Protein AF-A0A973UZY8-F1 (afdb_monomer_lite)

pLDDT: mean 70.04, std 23.65, range [30.59, 95.56]

Sequence (144 aa):
MPRMMAGDASGDVRRWKLVALTSTFVAVAAVAGLTGWVARGPGDATPTAVATFTGGGWVGACSGRDNPGLALGTAVKILSADGAELASGKIVGGLVWMNGGCRQEFIVDGIPGGRGVYLAEVERWRHTVSEAALRGNTAEILRM

Structure (mmCIF, N/CA/C/O backbone):
data_AF-A0A973UZY8-F1
#
_entry.id   AF-A0A973UZY8-F1
#
loop_
_atom_site.group_PDB
_atom_site.id
_atom_site.type_symbol
_atom_site.label_atom_id
_atom_site.label_alt_id
_atom_site.label_comp_id
_atom_site.label_asym_id
_atom_site.label_entity_id
_atom_site.label_seq_id
_atom_site.pdbx_PDB_ins_code
_atom_site.Cartn_x
_atom_site.Cartn_y
_atom_site.Cartn_z
_atom_site.occupancy
_atom_site.B_iso_or_equiv
_atom_site.auth_seq_id
_atom_site.auth_comp_id
_atom_site.auth_asym_id
_atom_site.auth_atom_id
_atom_site.pdbx_PDB_model_num
ATOM 1 N N . MET A 1 1 ? -11.492 -63.249 5.332 1.00 37.19 1 MET A N 1
ATOM 2 C CA . MET A 1 1 ? -10.230 -62.533 5.041 1.00 37.19 1 MET A CA 1
ATOM 3 C C . MET A 1 1 ? -10.503 -61.551 3.907 1.00 37.19 1 MET A C 1
ATOM 5 O O . MET A 1 1 ? -10.823 -62.029 2.825 1.00 37.19 1 MET A O 1
ATOM 9 N N . PRO A 1 2 ? -10.482 -60.223 4.113 1.00 33.84 2 PRO A N 1
ATOM 10 C CA . PRO A 1 2 ? -10.625 -59.278 3.012 1.00 33.84 2 PRO A CA 1
ATOM 11 C C . PRO A 1 2 ? -9.282 -59.104 2.296 1.00 33.84 2 PRO A C 1
ATOM 13 O O . PRO A 1 2 ? -8.244 -58.897 2.921 1.00 33.84 2 PRO A O 1
ATOM 16 N N . ARG A 1 3 ? -9.331 -59.236 0.972 1.00 38.88 3 ARG A N 1
ATOM 17 C CA . ARG A 1 3 ? -8.225 -59.132 0.019 1.00 38.88 3 ARG A CA 1
ATOM 18 C C . ARG A 1 3 ? -8.005 -57.657 -0.334 1.00 38.88 3 ARG A C 1
ATOM 20 O O . ARG A 1 3 ? -8.952 -56.987 -0.732 1.00 38.88 3 ARG A O 1
ATOM 27 N N . MET A 1 4 ? -6.768 -57.174 -0.206 1.00 30.59 4 MET A N 1
ATOM 28 C CA . MET A 1 4 ? -6.318 -55.918 -0.819 1.00 30.59 4 MET A CA 1
ATOM 29 C C . MET A 1 4 ? -6.523 -55.980 -2.339 1.00 30.59 4 MET A C 1
ATOM 31 O O . MET A 1 4 ? -6.083 -56.936 -2.979 1.00 30.59 4 MET A O 1
ATOM 35 N N . MET A 1 5 ? -7.136 -54.943 -2.911 1.00 37.62 5 MET A N 1
ATOM 36 C CA . MET A 1 5 ? -6.956 -54.574 -4.315 1.00 37.62 5 MET A CA 1
ATOM 37 C C . MET A 1 5 ? -6.008 -53.377 -4.353 1.00 37.62 5 MET A C 1
ATOM 39 O O . MET A 1 5 ? -6.207 -52.393 -3.641 1.00 37.62 5 MET A O 1
ATOM 43 N N . ALA A 1 6 ? -4.946 -53.537 -5.137 1.00 41.94 6 ALA A N 1
ATOM 44 C CA . ALA A 1 6 ? -3.929 -52.542 -5.421 1.00 41.94 6 ALA A CA 1
ATOM 45 C C . ALA A 1 6 ? -4.508 -51.374 -6.234 1.00 41.94 6 ALA A C 1
ATOM 47 O O . ALA A 1 6 ? -5.458 -51.555 -6.995 1.00 41.94 6 ALA A O 1
ATOM 48 N N . GLY A 1 7 ? -3.917 -50.193 -6.046 1.00 42.75 7 GLY A N 1
ATOM 49 C CA . GLY A 1 7 ? -4.325 -48.952 -6.691 1.00 42.75 7 GLY A CA 1
ATOM 50 C C . GLY A 1 7 ? -4.076 -48.924 -8.196 1.00 42.75 7 GLY A C 1
ATOM 51 O O . GLY A 1 7 ? -3.103 -49.482 -8.704 1.00 42.75 7 GLY A O 1
ATOM 52 N N . ASP A 1 8 ? -4.955 -48.212 -8.888 1.00 42.19 8 ASP A N 1
ATOM 53 C CA . ASP A 1 8 ? -4.810 -47.780 -10.264 1.00 42.19 8 ASP A CA 1
ATOM 54 C C . ASP A 1 8 ? -4.185 -46.376 -10.319 1.00 42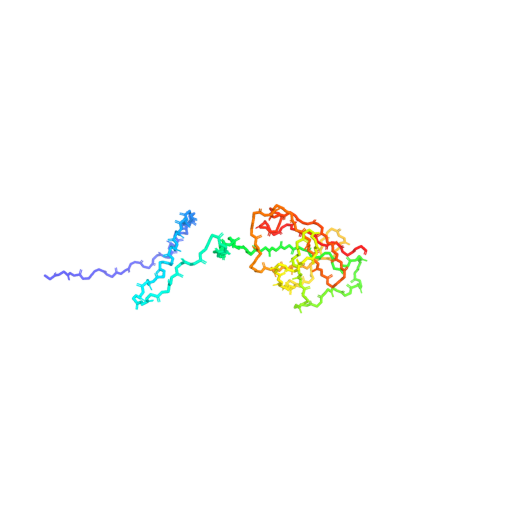.19 8 ASP A C 1
ATOM 56 O O . ASP A 1 8 ? -4.741 -45.355 -9.922 1.00 42.19 8 ASP A O 1
ATOM 60 N N . ALA A 1 9 ? -2.955 -46.350 -10.825 1.00 48.16 9 ALA A N 1
ATOM 61 C CA . ALA A 1 9 ? -2.164 -45.165 -11.105 1.00 48.16 9 ALA A CA 1
ATOM 62 C C . ALA A 1 9 ? -2.617 -44.501 -12.416 1.00 48.16 9 ALA A C 1
ATOM 64 O O . ALA A 1 9 ? -1.954 -44.605 -13.446 1.00 48.16 9 ALA A O 1
ATOM 65 N N . SER A 1 10 ? -3.742 -43.793 -12.373 1.00 43.12 10 SER A N 1
ATOM 66 C CA . SER A 1 10 ? -4.159 -42.870 -13.430 1.00 43.12 10 SER A CA 1
ATOM 67 C C . SER A 1 10 ? -4.230 -41.471 -12.828 1.00 43.12 10 SER A C 1
ATOM 69 O O . SER A 1 10 ? -5.126 -41.167 -12.044 1.00 43.12 10 SER A O 1
ATOM 71 N N . GLY A 1 11 ? -3.214 -40.654 -13.117 1.00 44.94 11 GLY A N 1
ATOM 72 C CA . GLY A 1 11 ? -2.983 -39.321 -12.554 1.00 44.94 11 GLY A CA 1
ATOM 73 C C . GLY A 1 11 ? -3.992 -38.261 -12.991 1.00 44.94 11 GLY A C 1
ATOM 74 O O . GLY A 1 11 ? -3.604 -37.226 -13.525 1.00 44.94 11 GLY A O 1
ATOM 75 N N . ASP A 1 12 ? -5.274 -38.494 -12.736 1.00 40.84 12 ASP A N 1
ATOM 76 C CA . ASP A 1 12 ? -6.350 -37.548 -12.994 1.00 40.84 12 ASP A CA 1
ATOM 77 C C . ASP A 1 12 ? -6.655 -36.770 -11.706 1.00 40.84 12 ASP A C 1
ATOM 79 O O . ASP A 1 12 ? -7.601 -37.040 -10.960 1.00 40.84 12 ASP A O 1
ATOM 83 N N . VAL A 1 13 ? -5.786 -35.807 -11.383 1.00 38.31 13 VAL A N 1
ATOM 84 C CA . VAL A 1 13 ? -6.044 -34.880 -10.277 1.00 38.31 13 VAL A CA 1
ATOM 85 C C . VAL A 1 13 ? -7.122 -33.911 -10.741 1.00 38.31 13 VAL A C 1
ATOM 87 O O . VAL A 1 13 ? -6.837 -32.839 -11.279 1.00 38.31 13 VAL A O 1
ATOM 90 N N . ARG A 1 14 ? -8.386 -34.269 -10.505 1.00 35.75 14 ARG A N 1
ATOM 91 C CA . ARG A 1 14 ? -9.489 -33.307 -10.531 1.00 35.75 14 ARG A CA 1
ATOM 92 C C . ARG A 1 14 ? -9.159 -32.203 -9.527 1.00 35.75 14 ARG A C 1
ATOM 94 O O . ARG A 1 14 ? -9.299 -32.382 -8.318 1.00 35.75 14 ARG A O 1
ATOM 101 N N . ARG A 1 15 ? -8.677 -31.059 -10.021 1.00 39.78 15 ARG A N 1
ATOM 102 C CA . ARG A 1 15 ? -8.521 -29.842 -9.220 1.00 39.78 15 ARG A CA 1
ATOM 103 C C . ARG A 1 15 ? -9.915 -29.324 -8.896 1.00 39.78 15 ARG A C 1
ATOM 105 O O . ARG A 1 15 ? -10.516 -28.588 -9.673 1.00 39.78 15 ARG A O 1
ATOM 112 N N . TRP A 1 16 ? -10.432 -29.721 -7.744 1.00 33.19 16 TRP A N 1
ATOM 113 C CA . TRP A 1 16 ? -11.600 -29.084 -7.159 1.00 33.19 16 TRP A CA 1
ATOM 114 C C . TRP A 1 16 ? -11.187 -27.687 -6.696 1.00 33.19 16 TRP A C 1
ATOM 116 O O . TRP A 1 16 ? -10.304 -27.528 -5.853 1.00 33.19 16 TRP A O 1
ATOM 126 N N . LYS A 1 17 ? -11.799 -26.659 -7.286 1.00 31.53 17 LYS A N 1
ATOM 127 C CA . LYS A 1 17 ? -11.680 -25.278 -6.821 1.00 31.53 17 LYS A CA 1
ATOM 128 C C . LYS A 1 17 ? -12.397 -25.208 -5.472 1.00 31.53 17 LYS A C 1
ATOM 130 O O . LYS A 1 17 ? -13.622 -25.153 -5.430 1.00 31.53 17 LYS A O 1
ATOM 135 N N . LEU A 1 18 ? -11.644 -25.273 -4.375 1.00 31.62 18 LEU A N 1
ATOM 136 C CA . LEU A 1 18 ? -12.190 -25.048 -3.042 1.00 31.62 18 LEU A CA 1
ATOM 137 C C . LEU A 1 18 ? -12.567 -23.565 -2.944 1.00 31.62 18 LEU A C 1
ATOM 139 O O . LEU A 1 18 ? -11.720 -22.706 -2.714 1.00 31.62 18 LEU A O 1
ATOM 143 N N . VAL A 1 19 ? -13.843 -23.253 -3.162 1.00 41.06 19 VAL A N 1
ATOM 144 C CA . VAL A 1 19 ? -14.415 -21.977 -2.729 1.00 41.06 19 VAL A CA 1
ATOM 145 C C . VAL A 1 19 ? -14.634 -22.115 -1.227 1.00 41.06 19 VAL A C 1
ATOM 147 O O . VAL A 1 19 ? -15.695 -22.531 -0.772 1.00 41.06 19 VAL A O 1
ATOM 150 N N . ALA A 1 20 ? -13.587 -21.849 -0.449 1.00 34.62 20 ALA A N 1
ATOM 151 C CA . ALA A 1 20 ? -13.703 -21.758 0.996 1.00 34.62 20 ALA A CA 1
ATOM 152 C C . ALA A 1 20 ? -14.439 -20.457 1.353 1.00 34.62 20 ALA A C 1
ATOM 154 O O . ALA A 1 20 ? -13.828 -19.415 1.568 1.00 34.62 20 ALA A O 1
ATOM 155 N N . LEU A 1 21 ? -15.770 -20.526 1.437 1.00 42.62 21 LEU A N 1
ATOM 156 C CA . LEU A 1 21 ? -16.485 -19.773 2.464 1.00 42.62 21 LEU A CA 1
ATOM 157 C C . LEU A 1 21 ? -16.207 -20.486 3.792 1.00 42.62 21 LEU A C 1
ATOM 159 O O . LEU A 1 21 ? -16.933 -21.393 4.187 1.00 42.62 21 LEU A O 1
ATOM 163 N N . THR A 1 22 ? -15.125 -20.114 4.468 1.00 38.72 22 THR A N 1
ATOM 164 C CA . THR A 1 22 ? -14.883 -20.530 5.853 1.00 38.72 22 THR A CA 1
ATOM 165 C C . THR A 1 22 ? -14.931 -19.298 6.735 1.00 38.72 22 THR A C 1
ATOM 167 O O . THR A 1 22 ? -13.920 -18.656 7.005 1.00 38.72 22 THR A O 1
ATOM 170 N N . SER A 1 23 ? -16.137 -18.956 7.180 1.00 44.22 23 SER A N 1
ATOM 171 C CA . SER A 1 23 ? -16.334 -18.171 8.394 1.00 44.22 23 SER A CA 1
ATOM 172 C C . SER A 1 23 ? -16.003 -19.066 9.587 1.00 44.22 23 SER A C 1
ATOM 174 O O . SER A 1 23 ? -16.887 -19.675 10.190 1.00 44.22 23 SER A O 1
ATOM 176 N N . THR A 1 24 ? -14.715 -19.199 9.893 1.00 33.62 24 THR A N 1
ATOM 177 C CA . THR A 1 24 ? -14.256 -19.887 11.100 1.00 33.62 24 THR A CA 1
ATOM 178 C C . THR A 1 24 ? -14.150 -18.852 12.211 1.00 33.62 24 THR A C 1
ATOM 180 O O . THR A 1 24 ? -13.190 -18.089 12.288 1.00 33.62 24 THR A O 1
ATOM 183 N N . PHE A 1 25 ? -15.169 -18.806 13.067 1.00 34.00 25 PHE A N 1
ATOM 184 C CA . PHE A 1 25 ? -15.080 -18.130 14.353 1.00 34.00 25 PHE A CA 1
ATOM 185 C C . PHE A 1 25 ? -14.101 -18.912 15.230 1.00 34.00 25 PHE A C 1
ATOM 187 O O . PHE A 1 25 ? -14.425 -19.997 15.706 1.00 34.00 25 PHE A O 1
ATOM 194 N N . VAL A 1 26 ? -12.909 -18.366 15.464 1.00 34.81 26 VAL A N 1
ATOM 195 C CA . VAL A 1 26 ? -12.091 -18.772 16.609 1.00 34.81 26 VAL A CA 1
ATOM 196 C C . VAL A 1 26 ? -12.427 -17.810 17.738 1.00 34.81 26 VAL A C 1
ATOM 198 O O . VAL A 1 26 ? -11.811 -16.759 17.895 1.00 34.81 26 VAL A O 1
ATOM 201 N N . ALA A 1 27 ? -13.450 -18.158 18.515 1.00 34.19 27 ALA A N 1
ATOM 202 C CA . ALA A 1 27 ? -13.583 -17.613 19.853 1.00 34.19 27 ALA A CA 1
ATOM 203 C C . ALA A 1 27 ? -12.466 -18.240 20.694 1.00 34.19 27 ALA A C 1
ATOM 205 O O . ALA A 1 27 ? -12.580 -19.380 21.142 1.00 34.19 27 ALA A O 1
ATOM 206 N N . VAL A 1 28 ? -11.364 -17.513 20.891 1.00 34.44 28 VAL A N 1
ATOM 207 C CA . VAL A 1 28 ? -10.450 -17.825 21.991 1.00 34.44 28 VAL A CA 1
ATOM 208 C C . VAL A 1 28 ? -11.188 -17.430 23.266 1.00 34.44 28 VAL A C 1
ATOM 210 O O . VAL A 1 28 ? -11.102 -16.298 23.733 1.00 34.44 28 VAL A O 1
ATOM 213 N N . ALA A 1 29 ? -11.985 -18.355 23.798 1.00 37.53 29 ALA A N 1
ATOM 214 C CA . ALA A 1 29 ? -12.432 -18.277 25.174 1.00 37.53 29 ALA A CA 1
ATOM 215 C C . ALA A 1 29 ? -11.174 -18.390 26.039 1.00 37.53 29 ALA A C 1
ATOM 217 O O . ALA A 1 29 ? -10.603 -19.472 26.188 1.00 37.53 29 ALA A O 1
ATOM 218 N N . ALA A 1 30 ? -10.702 -17.258 26.561 1.00 35.38 30 ALA A N 1
ATOM 219 C CA . ALA A 1 30 ? -9.742 -17.273 27.646 1.00 35.38 30 ALA A CA 1
ATOM 220 C C . ALA A 1 30 ? -10.372 -18.088 28.779 1.00 35.38 30 ALA A C 1
ATOM 222 O O . ALA A 1 30 ? -11.447 -17.751 29.280 1.00 35.38 30 ALA A O 1
ATOM 223 N N . VAL A 1 31 ? -9.728 -19.198 29.133 1.00 36.59 31 VAL A N 1
ATOM 224 C CA . VAL A 1 31 ? -10.068 -19.976 30.318 1.00 36.59 31 VAL A CA 1
ATOM 225 C C . VAL A 1 31 ? -9.951 -19.019 31.499 1.00 36.59 31 VAL A C 1
ATOM 227 O O . VAL A 1 31 ? -8.849 -18.657 31.905 1.00 36.59 31 VAL A O 1
ATOM 230 N N . ALA A 1 32 ? -11.095 -18.57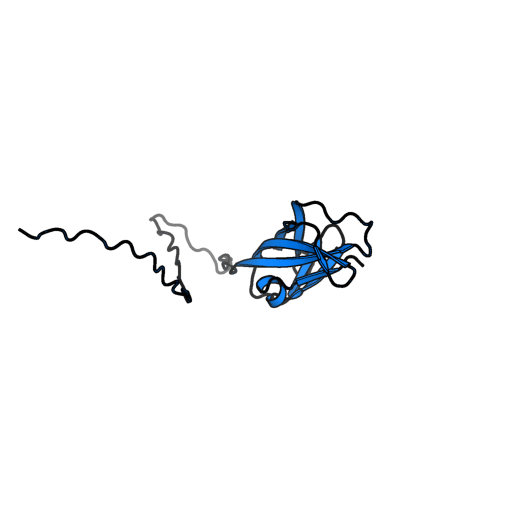6 32.018 1.00 37.22 32 ALA A N 1
ATOM 231 C CA . ALA A 1 32 ? -11.200 -17.874 33.285 1.00 37.22 32 ALA A CA 1
ATOM 232 C C . ALA A 1 32 ? -10.846 -18.864 34.405 1.00 37.22 32 ALA A C 1
ATOM 234 O O . ALA A 1 32 ? -11.706 -19.428 35.080 1.00 37.22 32 ALA A O 1
ATOM 235 N N . GLY A 1 33 ? -9.550 -19.128 34.555 1.00 33.34 33 GLY A N 1
ATOM 236 C CA . GLY A 1 33 ? -8.986 -19.785 35.717 1.00 33.34 33 GLY A CA 1
ATOM 237 C C . GLY A 1 33 ? -9.087 -18.841 36.906 1.00 33.34 33 GLY A C 1
ATOM 238 O O . GLY A 1 33 ? -8.294 -17.917 37.031 1.00 33.34 33 GLY A O 1
ATOM 239 N N . LEU A 1 34 ? -10.111 -19.065 37.732 1.00 44.69 34 LEU A N 1
ATOM 240 C CA . LEU A 1 34 ? -10.087 -18.962 39.195 1.00 44.69 34 LEU A CA 1
ATOM 241 C C . LEU A 1 34 ? -8.930 -18.131 39.780 1.00 44.69 34 LEU A C 1
ATOM 243 O O . LEU A 1 34 ? -7.871 -18.665 40.085 1.00 44.69 34 LEU A O 1
ATOM 247 N N . THR A 1 35 ? -9.150 -16.837 39.994 1.00 39.28 35 THR A N 1
ATOM 248 C CA . THR A 1 35 ? -8.925 -16.132 41.273 1.00 39.28 35 THR A CA 1
ATOM 249 C C . THR A 1 35 ? -9.216 -14.648 41.069 1.00 39.28 35 THR A C 1
ATOM 251 O O . THR A 1 35 ? -8.804 -14.038 40.086 1.00 39.28 35 THR A O 1
ATOM 254 N N . GLY A 1 36 ? -10.042 -14.102 41.960 1.00 46.34 36 GLY A N 1
ATOM 255 C CA . GLY A 1 36 ? -10.717 -12.825 41.782 1.00 46.34 36 GLY A CA 1
ATOM 256 C C . GLY A 1 36 ? -9.803 -11.650 41.456 1.00 46.34 36 GLY A C 1
ATOM 257 O O . GLY A 1 36 ? -8.879 -11.344 42.200 1.00 46.34 36 GLY A O 1
ATOM 258 N N . TRP A 1 37 ? -10.182 -10.923 40.409 1.00 34.22 37 TRP A N 1
ATOM 259 C CA . TRP A 1 37 ? -9.940 -9.494 40.301 1.00 34.22 37 TRP A CA 1
ATOM 260 C C . TRP A 1 37 ? -11.264 -8.821 39.951 1.00 34.22 37 TRP A C 1
ATOM 262 O O . TRP A 1 37 ? -11.974 -9.204 39.026 1.00 34.22 37 TRP A O 1
ATOM 272 N N . VAL A 1 38 ? -11.630 -7.879 40.809 1.00 39.78 38 VAL A N 1
ATOM 273 C CA . VAL A 1 38 ? -12.855 -7.087 40.784 1.00 39.78 38 VAL A CA 1
ATOM 274 C C . VAL A 1 38 ? -12.923 -6.303 39.472 1.00 39.78 38 VAL A C 1
ATOM 276 O O . VAL A 1 38 ? -12.034 -5.498 39.211 1.00 39.78 38 VAL A O 1
ATOM 279 N N . ALA A 1 39 ? -13.988 -6.475 38.684 1.00 38.88 39 ALA A N 1
ATOM 280 C CA . ALA A 1 39 ? -14.341 -5.502 37.652 1.00 38.88 39 ALA A CA 1
ATOM 281 C C . ALA A 1 39 ? -14.680 -4.181 38.359 1.00 38.88 39 ALA A C 1
ATOM 283 O O . ALA A 1 39 ? -15.685 -4.090 39.071 1.00 38.88 39 ALA A O 1
ATOM 284 N N . ARG A 1 40 ? -13.803 -3.181 38.240 1.00 38.31 40 ARG A N 1
ATOM 285 C CA . ARG A 1 40 ? -13.932 -1.899 38.938 1.00 38.31 40 ARG A CA 1
ATOM 286 C C . ARG A 1 40 ? -14.058 -0.768 37.920 1.00 38.31 40 ARG A C 1
ATOM 288 O O . ARG A 1 40 ? -13.097 -0.080 37.619 1.00 38.31 40 ARG A O 1
ATOM 295 N N . GLY A 1 41 ? -15.296 -0.537 37.486 1.00 32.94 41 GLY A N 1
ATOM 296 C CA . GLY A 1 41 ? -15.735 0.707 36.849 1.00 32.94 41 GLY A CA 1
ATOM 297 C C . GLY A 1 41 ? -16.050 0.592 35.350 1.00 32.94 41 GLY A C 1
ATOM 298 O O . GLY A 1 41 ? -15.440 -0.209 34.650 1.00 32.94 41 GLY A O 1
ATOM 299 N N . PRO A 1 42 ? -16.980 1.409 34.820 1.00 40.91 42 PRO A N 1
ATOM 300 C CA . PRO A 1 42 ? -17.349 1.433 33.399 1.00 40.91 42 PRO A CA 1
ATOM 301 C C . PRO A 1 42 ? -16.286 2.121 32.510 1.00 40.91 42 PRO A C 1
ATOM 303 O O . PRO A 1 42 ? -16.622 2.766 31.523 1.00 40.91 42 PRO A O 1
ATOM 306 N N . GLY A 1 43 ? -15.006 2.016 32.878 1.00 37.56 43 GLY A N 1
ATOM 307 C CA . GLY A 1 43 ? -13.874 2.687 32.231 1.00 37.56 43 GLY A CA 1
ATOM 308 C C . GLY A 1 43 ? -12.827 1.744 31.632 1.00 37.56 43 GLY A C 1
ATOM 309 O O . GLY A 1 43 ? -11.850 2.226 31.066 1.00 37.56 43 GLY A O 1
ATOM 310 N N . ASP A 1 44 ? -13.016 0.427 31.724 1.00 37.00 44 ASP A N 1
ATOM 311 C CA . ASP A 1 44 ? -12.079 -0.532 31.147 1.00 37.00 44 ASP A CA 1
ATOM 312 C C . ASP A 1 44 ? -12.384 -0.712 29.662 1.00 37.00 44 ASP A C 1
ATOM 314 O O . ASP A 1 44 ? -13.292 -1.442 29.262 1.00 37.00 44 ASP A O 1
ATOM 318 N N . ALA A 1 45 ? -11.616 0.000 28.838 1.00 42.75 45 ALA A N 1
ATOM 319 C CA . ALA A 1 45 ? -11.524 -0.224 27.408 1.00 42.75 45 ALA A CA 1
ATOM 320 C C . ALA A 1 45 ? -11.095 -1.676 27.161 1.00 42.75 45 ALA A C 1
ATOM 322 O O . ALA A 1 45 ? -9.909 -1.984 27.050 1.00 42.75 45 ALA A O 1
ATOM 323 N N . THR A 1 46 ? -12.066 -2.584 27.059 1.00 41.84 46 THR A N 1
ATOM 324 C CA . THR A 1 46 ? -11.864 -3.841 26.347 1.00 41.84 46 THR A CA 1
ATOM 325 C C . THR A 1 46 ? -11.270 -3.463 24.996 1.00 41.84 46 THR A C 1
ATOM 327 O O . THR A 1 46 ? -11.933 -2.711 24.273 1.00 41.84 46 THR A O 1
ATOM 330 N N . PRO A 1 47 ? -10.046 -3.901 24.648 1.00 44.41 47 PRO A N 1
ATOM 331 C CA . PRO A 1 47 ? -9.522 -3.667 23.319 1.00 44.41 47 PRO A CA 1
ATOM 332 C C . PRO A 1 47 ? -10.493 -4.352 22.369 1.00 44.41 47 PRO A C 1
ATOM 334 O O . PRO A 1 47 ? -10.552 -5.580 22.296 1.00 44.41 47 PRO A O 1
ATOM 337 N N . THR A 1 48 ? -11.328 -3.565 21.696 1.00 50.25 48 THR A N 1
ATOM 338 C CA . THR A 1 48 ? -12.143 -4.054 20.597 1.00 50.25 48 THR A CA 1
ATOM 339 C C . THR A 1 48 ? -11.131 -4.602 19.610 1.00 50.25 48 THR A C 1
ATOM 341 O O . THR A 1 48 ? -10.357 -3.835 19.041 1.00 50.25 48 THR A O 1
ATOM 344 N N . ALA A 1 49 ? -11.045 -5.927 19.489 1.00 55.94 49 ALA A N 1
ATOM 345 C CA . ALA A 1 49 ? -10.147 -6.559 18.541 1.00 55.94 49 ALA A CA 1
ATOM 346 C C . ALA A 1 49 ? -10.573 -6.088 17.147 1.00 55.94 49 ALA A C 1
ATOM 348 O O . ALA A 1 49 ? -11.564 -6.561 16.592 1.00 55.94 49 ALA A O 1
ATOM 349 N N . VAL A 1 50 ? -9.886 -5.075 16.619 1.00 65.12 50 VAL A N 1
ATOM 350 C CA . VAL A 1 50 ? -10.160 -4.564 15.281 1.00 65.12 50 VAL A CA 1
ATOM 351 C C . VAL A 1 50 ? -9.693 -5.645 14.320 1.00 65.12 50 VAL A C 1
ATOM 353 O O . VAL A 1 50 ? -8.523 -6.022 14.342 1.00 65.12 50 VAL A O 1
ATOM 356 N N . ALA A 1 51 ? -10.606 -6.171 13.504 1.00 84.12 51 ALA A N 1
ATOM 357 C CA . ALA A 1 51 ? -10.250 -7.144 12.480 1.00 84.12 51 ALA A CA 1
ATOM 358 C C . ALA A 1 51 ? -9.169 -6.545 11.568 1.00 84.12 51 ALA A C 1
ATOM 360 O O . ALA A 1 51 ? -9.350 -5.453 11.025 1.00 84.12 51 ALA A O 1
ATOM 361 N N . THR A 1 52 ? -8.048 -7.245 11.408 1.00 90.19 52 THR A N 1
ATOM 362 C CA . THR A 1 52 ? -6.945 -6.817 10.543 1.00 90.19 52 THR A CA 1
ATOM 363 C C . THR A 1 52 ? -6.959 -7.554 9.206 1.00 90.19 52 THR A C 1
ATOM 365 O O . THR A 1 52 ? -7.619 -8.583 9.049 1.00 90.19 52 THR A O 1
ATOM 368 N N . PHE A 1 53 ? -6.259 -7.013 8.210 1.00 87.56 53 PHE A N 1
ATOM 369 C CA . PHE A 1 53 ? -6.092 -7.643 6.903 1.00 87.56 53 PHE A CA 1
ATOM 370 C C . PHE A 1 53 ? -4.709 -7.363 6.302 1.00 87.56 53 PHE A C 1
ATOM 372 O O . PHE A 1 53 ? -4.022 -6.424 6.705 1.00 87.56 53 PHE A O 1
ATOM 379 N N . THR A 1 54 ? -4.325 -8.183 5.323 1.00 92.81 54 THR A N 1
ATOM 380 C CA . THR A 1 54 ? -3.172 -7.939 4.448 1.00 92.81 54 THR A CA 1
ATOM 381 C C . THR A 1 54 ? -3.617 -7.098 3.261 1.00 92.81 54 THR A C 1
ATOM 383 O O . THR A 1 54 ? -4.572 -7.462 2.572 1.00 92.81 54 THR A O 1
ATOM 386 N N . GLY A 1 55 ? -2.939 -5.979 3.031 1.00 91.56 55 GLY A N 1
ATOM 387 C CA . GLY A 1 55 ? -3.155 -5.117 1.877 1.00 91.56 55 GLY A CA 1
ATOM 388 C C . GLY A 1 55 ? -1.901 -4.992 1.022 1.00 91.56 55 GLY A C 1
ATOM 389 O O . GLY A 1 55 ? -0.781 -5.148 1.509 1.00 91.56 55 GLY A O 1
ATOM 390 N N . GLY A 1 56 ? -2.089 -4.676 -0.251 1.00 92.50 56 GLY A N 1
ATOM 391 C CA . GLY A 1 56 ? -0.993 -4.496 -1.191 1.00 92.50 56 GLY A CA 1
ATOM 392 C C . GLY A 1 56 ? -1.323 -3.515 -2.303 1.00 92.50 56 GLY A C 1
ATOM 393 O O . GLY A 1 56 ? -2.418 -2.948 -2.382 1.00 92.50 56 GLY A O 1
ATOM 394 N N . GLY A 1 57 ? -0.346 -3.306 -3.173 1.00 92.50 57 GLY A N 1
ATOM 395 C CA . GLY A 1 57 ? -0.483 -2.414 -4.312 1.00 92.50 57 GLY A CA 1
ATOM 396 C C . GLY A 1 57 ? 0.844 -2.137 -4.995 1.00 92.50 57 GLY A C 1
ATOM 397 O O . GLY A 1 57 ? 1.816 -2.879 -4.851 1.00 92.50 57 GLY A O 1
ATOM 398 N N . TRP A 1 58 ? 0.874 -1.037 -5.735 1.00 91.94 58 TRP A N 1
ATOM 399 C CA . TRP A 1 58 ? 1.976 -0.640 -6.591 1.00 91.94 58 TRP A CA 1
ATOM 400 C C . TRP A 1 58 ? 2.518 0.721 -6.189 1.00 91.94 58 TRP A C 1
ATOM 402 O O . TRP A 1 58 ? 1.765 1.664 -5.957 1.00 91.94 58 TRP A O 1
ATOM 412 N N . VAL A 1 59 ? 3.837 0.850 -6.178 1.00 89.69 59 VAL A N 1
ATOM 413 C CA . VAL A 1 59 ? 4.512 2.143 -6.136 1.00 89.69 59 VAL A CA 1
ATOM 414 C C . VAL A 1 59 ? 5.028 2.452 -7.528 1.00 89.69 59 VAL A C 1
ATOM 416 O O . VAL A 1 59 ? 5.817 1.682 -8.074 1.00 89.69 59 VAL A O 1
ATOM 419 N N . GLY A 1 60 ? 4.592 3.567 -8.108 1.00 87.12 60 GLY A N 1
ATOM 420 C CA . GLY A 1 60 ? 5.221 4.139 -9.291 1.00 87.12 60 GLY A CA 1
ATOM 421 C C . GLY A 1 60 ? 6.616 4.615 -8.907 1.00 87.12 60 GLY A C 1
ATOM 422 O O . GLY A 1 60 ? 6.751 5.633 -8.236 1.00 87.12 60 GLY A O 1
ATOM 423 N N . ALA A 1 61 ? 7.646 3.855 -9.273 1.00 70.31 61 ALA A N 1
ATOM 424 C CA . ALA A 1 61 ? 8.997 4.044 -8.750 1.00 70.31 61 ALA A CA 1
ATOM 425 C C . ALA A 1 61 ? 9.840 5.021 -9.594 1.00 70.31 61 ALA A C 1
ATOM 427 O O . ALA A 1 61 ? 10.830 5.565 -9.095 1.00 70.31 61 ALA A O 1
ATOM 428 N N . CYS A 1 62 ? 9.434 5.299 -10.841 1.00 66.75 62 CYS A N 1
ATOM 429 C CA . CYS A 1 62 ? 10.169 6.178 -11.745 1.00 66.75 62 CYS A CA 1
ATOM 430 C C . CYS A 1 62 ? 9.391 6.666 -12.984 1.00 66.75 62 CYS A C 1
ATOM 432 O O . CYS A 1 62 ? 8.573 5.940 -13.552 1.00 66.75 62 CYS A O 1
ATOM 434 N N . SER A 1 63 ? 9.743 7.871 -13.456 1.00 60.75 63 SER A N 1
ATOM 435 C CA . SER A 1 63 ? 9.381 8.448 -14.759 1.00 60.75 63 SER A CA 1
ATOM 436 C C . SER A 1 63 ? 10.550 8.333 -15.756 1.00 60.75 63 SER A C 1
ATOM 438 O O . SER A 1 63 ? 11.292 9.283 -15.986 1.00 60.75 63 SER A O 1
ATOM 440 N N . GLY A 1 64 ? 10.744 7.151 -16.347 1.00 58.19 64 GLY A N 1
ATOM 441 C CA . GLY A 1 64 ? 11.736 6.932 -17.415 1.00 58.19 64 GLY A CA 1
ATOM 442 C C . GLY A 1 64 ? 12.839 5.924 -17.078 1.00 58.19 64 GLY A C 1
ATOM 443 O O . GLY A 1 64 ? 13.098 5.636 -15.912 1.00 58.19 64 GLY A O 1
ATOM 444 N N . ARG A 1 65 ? 13.458 5.367 -18.134 1.00 58.69 65 ARG A N 1
ATOM 445 C CA . ARG A 1 65 ? 14.251 4.116 -18.131 1.00 58.69 65 ARG A CA 1
ATOM 446 C C . ARG A 1 65 ? 15.443 4.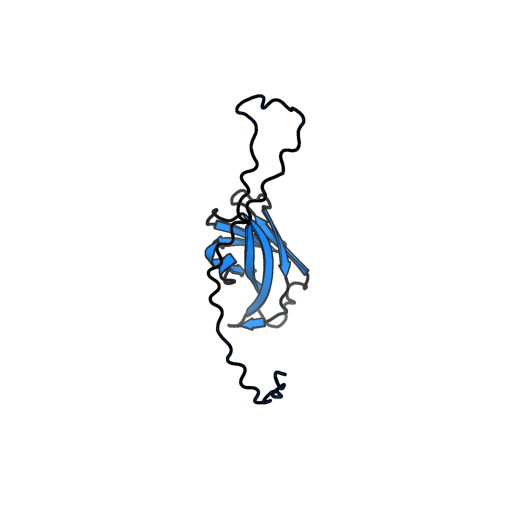087 -17.168 1.00 58.69 65 ARG A C 1
ATOM 448 O O . ARG A 1 65 ? 15.818 3.003 -16.732 1.00 58.69 65 ARG A O 1
ATOM 455 N N . ASP A 1 66 ? 15.986 5.252 -16.826 1.00 62.69 66 ASP A N 1
ATOM 456 C CA . ASP A 1 66 ? 17.266 5.387 -16.118 1.00 62.69 66 ASP A CA 1
ATOM 457 C C . ASP A 1 66 ? 17.130 5.719 -14.625 1.00 62.69 66 ASP A C 1
ATOM 459 O O . ASP A 1 66 ? 18.131 5.917 -13.938 1.00 62.69 66 ASP A O 1
ATOM 463 N N . ASN A 1 67 ? 15.910 5.804 -14.093 1.00 68.62 67 ASN A N 1
ATOM 464 C CA . ASN A 1 67 ? 15.708 6.121 -12.685 1.00 68.62 67 ASN A CA 1
ATOM 465 C C . ASN A 1 67 ? 15.621 4.816 -11.870 1.00 68.62 67 ASN A C 1
ATOM 467 O O . ASN A 1 67 ? 14.735 3.990 -12.122 1.00 68.62 67 ASN A O 1
ATOM 471 N N . PRO A 1 68 ? 16.561 4.594 -10.930 1.00 71.12 68 PRO A N 1
ATOM 472 C CA . PRO A 1 68 ? 16.590 3.379 -10.140 1.00 71.12 68 PRO A CA 1
ATOM 473 C C . PRO A 1 68 ? 15.327 3.335 -9.281 1.00 71.12 68 PRO A C 1
ATOM 475 O O . PRO A 1 68 ? 14.990 4.296 -8.587 1.00 71.12 68 PRO A O 1
ATOM 478 N N . GLY A 1 69 ? 14.605 2.220 -9.358 1.00 80.31 69 GLY A N 1
ATOM 479 C CA . GLY A 1 69 ? 13.459 1.976 -8.493 1.00 80.31 69 GLY A CA 1
ATOM 480 C C . GLY A 1 69 ? 13.822 2.003 -7.010 1.00 80.31 69 GLY A C 1
ATOM 481 O O . GLY A 1 69 ? 14.977 2.154 -6.612 1.00 80.31 69 GLY A O 1
ATOM 482 N N . LEU A 1 70 ? 12.814 1.800 -6.177 1.00 86.06 70 LEU A N 1
ATOM 483 C CA . LEU A 1 70 ? 12.992 1.614 -4.749 1.00 86.06 70 LEU A CA 1
ATOM 484 C C . LEU A 1 70 ? 13.698 0.290 -4.471 1.00 86.06 70 LEU A C 1
ATOM 486 O O . LEU A 1 70 ? 13.447 -0.730 -5.123 1.00 86.06 70 LEU A O 1
ATOM 490 N N . ALA A 1 71 ? 14.577 0.297 -3.474 1.00 88.62 71 ALA A N 1
ATOM 491 C CA . ALA A 1 71 ? 15.204 -0.927 -3.013 1.00 88.62 71 ALA A CA 1
ATOM 492 C C . ALA A 1 71 ? 14.137 -1.918 -2.514 1.00 88.62 71 ALA A C 1
ATOM 494 O O . ALA A 1 71 ? 13.143 -1.545 -1.885 1.00 88.62 71 ALA A O 1
ATOM 495 N N . LEU A 1 72 ? 14.349 -3.210 -2.772 1.00 89.81 72 LEU A N 1
ATOM 496 C CA . LEU A 1 72 ? 13.556 -4.244 -2.111 1.00 89.81 72 LEU A CA 1
ATOM 497 C C . LEU A 1 72 ? 13.742 -4.114 -0.597 1.00 89.81 72 LEU A C 1
ATOM 499 O O . LEU A 1 72 ? 14.853 -3.899 -0.117 1.00 89.81 72 LEU A O 1
ATOM 503 N N . GLY A 1 73 ? 12.654 -4.243 0.155 1.00 90.06 73 GLY A N 1
ATOM 504 C CA . GLY A 1 73 ? 12.668 -4.015 1.595 1.00 90.06 73 GLY A CA 1
ATOM 505 C C . GLY A 1 73 ? 12.452 -2.560 2.020 1.00 90.06 73 GLY A C 1
ATOM 506 O O . GLY A 1 73 ? 12.292 -2.340 3.219 1.00 90.06 73 GLY A O 1
ATOM 507 N N . THR A 1 74 ? 12.385 -1.586 1.098 1.00 91.38 74 THR A N 1
ATOM 508 C CA . THR A 1 74 ? 11.996 -0.209 1.448 1.00 91.38 74 THR A CA 1
ATOM 509 C C . THR A 1 74 ? 10.653 -0.218 2.175 1.00 91.38 74 THR A C 1
ATOM 511 O O . THR A 1 74 ? 9.703 -0.865 1.726 1.00 91.38 74 THR A O 1
ATOM 514 N N . ALA A 1 75 ? 10.594 0.479 3.311 1.00 94.06 75 ALA A N 1
ATOM 515 C CA . ALA A 1 75 ? 9.429 0.483 4.183 1.00 94.06 75 ALA A CA 1
ATOM 516 C C . ALA A 1 75 ? 8.226 1.159 3.513 1.00 94.06 75 ALA A C 1
ATOM 518 O O . ALA A 1 75 ? 8.346 2.242 2.935 1.00 94.06 75 ALA A O 1
ATOM 519 N N . VAL A 1 76 ? 7.063 0.526 3.653 1.00 94.69 76 VAL A N 1
ATOM 520 C CA . VAL A 1 76 ? 5.763 1.084 3.270 1.00 94.69 76 VAL A CA 1
ATOM 521 C C . VAL A 1 76 ? 4.905 1.176 4.516 1.00 94.69 76 VAL A C 1
ATOM 523 O O . VAL A 1 76 ? 4.737 0.186 5.224 1.00 94.69 76 VAL A O 1
ATOM 526 N N . LYS A 1 77 ? 4.370 2.358 4.795 1.00 95.56 77 LYS A N 1
ATOM 527 C CA . LYS A 1 77 ? 3.560 2.633 5.979 1.00 95.56 77 LYS A CA 1
ATOM 528 C C . LYS A 1 77 ? 2.117 2.872 5.583 1.00 95.56 77 LYS A C 1
ATOM 530 O O . LYS A 1 77 ? 1.843 3.578 4.617 1.00 95.56 77 LYS A O 1
ATOM 535 N N . ILE A 1 78 ? 1.199 2.322 6.361 1.00 95.12 78 ILE A N 1
ATOM 536 C CA . ILE A 1 78 ? -0.225 2.622 6.284 1.00 95.12 78 ILE A CA 1
ATOM 537 C C . ILE A 1 78 ? -0.570 3.452 7.509 1.00 95.12 78 ILE A C 1
ATOM 539 O O . ILE A 1 78 ? -0.402 3.008 8.645 1.00 95.12 78 ILE A O 1
ATOM 543 N N . LEU A 1 79 ? -1.032 4.669 7.268 1.00 92.94 79 LEU A N 1
ATOM 544 C CA . LEU A 1 79 ? -1.348 5.657 8.283 1.00 92.94 79 LEU A CA 1
ATOM 545 C C . LEU A 1 79 ? -2.861 5.901 8.337 1.00 92.94 79 LEU A C 1
ATOM 547 O O . LEU A 1 79 ? -3.590 5.699 7.357 1.00 92.94 79 LEU A O 1
ATOM 551 N N . SER A 1 80 ? -3.333 6.375 9.487 1.00 89.44 80 SER A N 1
ATOM 552 C CA . SER A 1 80 ? -4.667 6.953 9.630 1.00 89.44 80 SER A CA 1
ATOM 553 C C . SER A 1 80 ? -4.779 8.266 8.849 1.00 89.44 80 SER A C 1
ATOM 555 O O . SER A 1 80 ? -3.777 8.830 8.409 1.00 89.44 80 SER A O 1
ATOM 557 N N . ALA A 1 81 ? -6.000 8.790 8.718 1.00 83.00 81 ALA A N 1
ATOM 558 C CA . ALA A 1 81 ? -6.236 10.116 8.141 1.00 83.00 81 ALA A CA 1
ATOM 559 C C . ALA A 1 81 ? -5.466 11.234 8.876 1.00 83.00 81 ALA A C 1
ATOM 561 O O . ALA A 1 81 ? -5.039 12.198 8.248 1.00 83.00 81 ALA A O 1
ATOM 562 N N . ASP A 1 82 ? -5.224 11.059 10.178 1.00 86.81 82 ASP A N 1
ATOM 563 C CA . ASP A 1 82 ? -4.473 11.997 11.024 1.00 86.81 82 ASP A CA 1
ATOM 564 C C . ASP A 1 82 ? -2.946 11.799 10.932 1.00 86.81 82 ASP A C 1
ATOM 566 O O . ASP A 1 82 ? -2.178 12.490 11.597 1.00 86.81 82 ASP A O 1
ATOM 570 N N . GLY A 1 83 ? -2.482 10.838 10.124 1.00 85.81 83 GLY A N 1
ATOM 571 C CA . GLY A 1 83 ? -1.064 10.540 9.922 1.00 85.81 83 GLY A CA 1
ATOM 572 C C . GLY A 1 83 ? -0.435 9.619 10.971 1.00 85.81 83 GLY A C 1
ATOM 573 O O . GLY A 1 83 ? 0.777 9.417 10.931 1.00 85.81 83 GLY A O 1
ATOM 574 N N . ALA A 1 84 ? -1.220 9.037 11.883 1.00 89.44 84 ALA A N 1
ATOM 575 C CA . ALA A 1 84 ? -0.712 8.052 12.837 1.00 89.44 84 ALA A CA 1
ATOM 576 C C . ALA A 1 84 ? -0.442 6.714 12.134 1.00 89.44 84 ALA A C 1
ATOM 578 O O . ALA A 1 84 ? -1.302 6.219 11.408 1.00 89.44 84 ALA A O 1
ATOM 579 N N . GLU A 1 85 ? 0.726 6.113 12.357 1.00 91.88 85 GLU A N 1
ATOM 580 C CA . GLU A 1 85 ? 1.067 4.811 11.777 1.00 91.88 85 GLU A CA 1
ATOM 581 C C . GLU A 1 85 ? 0.164 3.708 12.348 1.00 91.88 85 GLU A C 1
ATOM 583 O O . GLU A 1 85 ? 0.044 3.552 13.562 1.00 91.88 85 GLU A O 1
ATOM 588 N N . LEU A 1 86 ? -0.501 2.966 11.459 1.00 91.69 86 LEU A N 1
ATOM 589 C CA . LEU A 1 86 ? -1.399 1.859 11.799 1.00 91.69 86 LEU A CA 1
ATOM 590 C C . LEU A 1 86 ? -0.754 0.501 11.525 1.00 91.69 86 LEU A C 1
ATOM 592 O O . LEU A 1 86 ? -0.983 -0.446 12.271 1.00 91.69 86 LEU A O 1
ATOM 596 N N . ALA A 1 87 ? 0.007 0.405 10.436 1.00 93.00 87 ALA A N 1
ATOM 597 C CA . ALA A 1 87 ? 0.713 -0.799 10.022 1.00 93.00 87 ALA A CA 1
ATOM 598 C C . ALA A 1 87 ? 1.905 -0.435 9.131 1.00 93.00 87 ALA A C 1
ATOM 600 O O . ALA A 1 87 ? 1.913 0.619 8.487 1.00 93.00 87 ALA A O 1
ATOM 601 N N . SER A 1 88 ? 2.887 -1.328 9.046 1.00 94.12 88 SER A N 1
ATOM 602 C CA . SER A 1 88 ? 4.014 -1.188 8.129 1.00 94.12 88 SER A CA 1
ATOM 603 C C . SER A 1 88 ? 4.394 -2.516 7.486 1.00 94.12 88 SER A C 1
ATOM 605 O O . SER A 1 88 ? 4.192 -3.600 8.028 1.00 94.12 88 SER A O 1
ATOM 607 N N . GLY A 1 89 ? 4.908 -2.409 6.270 1.00 93.75 89 GLY A N 1
ATOM 608 C CA . GLY A 1 89 ? 5.359 -3.508 5.438 1.00 93.75 89 GLY A CA 1
ATOM 609 C C . GLY A 1 89 ? 6.484 -3.035 4.532 1.00 93.75 89 GLY A C 1
ATOM 610 O O . GLY A 1 89 ? 7.267 -2.157 4.909 1.00 93.75 89 GLY A O 1
ATOM 611 N N . LYS A 1 90 ? 6.602 -3.624 3.343 1.00 94.94 90 LYS A N 1
ATOM 612 C CA . LYS A 1 90 ? 7.767 -3.384 2.485 1.00 94.94 90 LYS A CA 1
ATOM 613 C C . LYS A 1 90 ? 7.494 -3.562 1.001 1.00 94.94 90 LYS A C 1
ATOM 615 O O . LYS A 1 90 ? 6.566 -4.266 0.603 1.00 94.94 90 LYS A O 1
ATOM 620 N N . ILE A 1 91 ? 8.378 -2.979 0.196 1.00 92.88 91 ILE A N 1
ATOM 621 C CA . ILE A 1 91 ? 8.530 -3.321 -1.218 1.00 92.88 91 ILE A CA 1
ATOM 622 C C . ILE A 1 91 ? 9.033 -4.762 -1.322 1.00 92.88 91 ILE A C 1
ATOM 624 O O . ILE A 1 91 ? 10.082 -5.108 -0.771 1.00 92.88 91 ILE A O 1
ATOM 628 N N . VAL A 1 92 ? 8.277 -5.595 -2.029 1.00 91.12 92 VAL A N 1
ATOM 629 C CA . VAL A 1 92 ? 8.584 -7.015 -2.258 1.00 91.12 92 VAL A CA 1
ATOM 630 C C . VAL A 1 92 ? 8.838 -7.317 -3.732 1.00 91.12 92 VAL A C 1
ATOM 632 O O . VAL A 1 92 ? 9.572 -8.252 -4.043 1.00 91.12 92 VAL A O 1
ATOM 635 N N . GLY A 1 93 ? 8.265 -6.517 -4.634 1.00 85.31 93 GLY A N 1
ATOM 636 C CA . GLY A 1 93 ? 8.373 -6.716 -6.073 1.00 85.31 93 GLY A CA 1
ATOM 637 C C . GLY A 1 93 ? 9.579 -6.011 -6.687 1.00 85.31 93 GLY A C 1
ATOM 638 O O . GLY A 1 93 ? 9.891 -4.858 -6.371 1.00 85.31 93 GLY A O 1
ATOM 639 N N . GLY A 1 94 ? 10.227 -6.698 -7.629 1.00 86.38 94 GLY A N 1
ATOM 640 C CA . GLY A 1 94 ? 11.181 -6.071 -8.540 1.00 86.38 94 GLY A CA 1
ATOM 641 C C . GLY A 1 94 ? 10.514 -5.028 -9.444 1.00 86.38 94 GLY A C 1
ATOM 642 O O . GLY A 1 94 ? 9.291 -4.897 -9.486 1.00 86.38 94 GLY A O 1
ATOM 643 N N . LEU A 1 95 ? 11.333 -4.280 -10.181 1.00 86.62 95 LEU A N 1
ATOM 644 C CA . LEU A 1 95 ? 10.866 -3.281 -11.142 1.00 86.62 95 LEU A CA 1
ATOM 645 C C . LEU A 1 95 ? 10.110 -3.931 -12.303 1.00 86.62 95 LEU A C 1
ATOM 647 O O . LEU A 1 95 ? 10.679 -4.725 -13.052 1.00 86.62 95 LEU A O 1
ATOM 651 N N . VAL A 1 96 ? 8.854 -3.531 -12.491 1.00 86.62 96 VAL A N 1
ATOM 652 C CA . VAL A 1 96 ? 8.034 -3.928 -13.638 1.00 86.62 96 VAL A CA 1
ATOM 653 C C . VAL A 1 96 ? 7.722 -2.706 -14.493 1.00 86.62 96 VAL A C 1
ATOM 655 O O . VAL A 1 96 ? 7.207 -1.706 -13.999 1.00 86.62 96 VAL A O 1
ATOM 658 N N . TRP A 1 97 ? 8.019 -2.786 -15.788 1.00 81.94 97 TRP A N 1
ATOM 659 C CA . TRP A 1 97 ? 7.740 -1.723 -16.754 1.00 81.94 97 TRP A CA 1
ATOM 660 C C . TRP A 1 97 ? 6.342 -1.884 -17.348 1.00 81.94 97 TRP A C 1
ATOM 662 O O . TRP A 1 97 ? 6.061 -2.882 -18.008 1.00 81.94 97 TRP A O 1
ATOM 672 N N . MET A 1 98 ? 5.469 -0.901 -17.127 1.00 76.44 98 MET A N 1
ATOM 673 C CA . MET A 1 98 ? 4.093 -0.888 -17.628 1.00 76.44 98 MET A CA 1
ATOM 674 C C . MET A 1 98 ? 3.691 0.533 -18.033 1.00 76.44 98 MET A C 1
ATOM 676 O O . MET A 1 98 ? 3.978 1.485 -17.314 1.00 76.44 98 MET A O 1
ATOM 680 N N . ASN A 1 99 ? 3.008 0.683 -19.174 1.00 72.94 99 ASN A N 1
ATOM 681 C CA . ASN A 1 99 ? 2.435 1.956 -19.645 1.00 72.94 99 ASN A CA 1
ATOM 682 C C . ASN A 1 99 ? 3.403 3.162 -19.598 1.00 72.94 99 ASN A C 1
ATOM 684 O O . ASN A 1 99 ? 3.012 4.261 -19.220 1.00 72.94 99 ASN A O 1
ATOM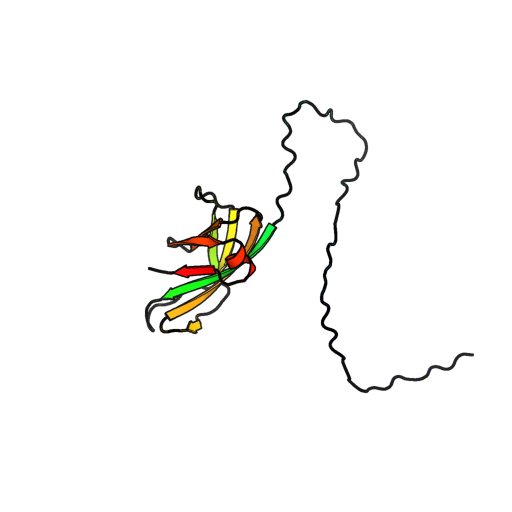 688 N N . GLY A 1 100 ? 4.676 2.962 -19.958 1.00 71.00 100 GLY A N 1
ATOM 689 C CA . GLY A 1 100 ? 5.679 4.038 -19.987 1.00 71.00 100 GLY A CA 1
ATOM 690 C C . GLY A 1 100 ? 6.255 4.446 -18.623 1.00 71.00 100 GLY A C 1
ATOM 691 O O . GLY A 1 100 ? 7.066 5.367 -18.569 1.00 71.00 100 GLY A O 1
ATOM 692 N N . GLY A 1 101 ? 5.894 3.753 -17.539 1.00 76.81 101 GLY A N 1
ATOM 693 C CA . GLY A 1 101 ? 6.468 3.932 -16.204 1.00 76.81 101 GLY A CA 1
ATOM 694 C C . GLY A 1 101 ? 6.955 2.616 -15.599 1.00 76.81 101 GLY A C 1
ATOM 695 O O . GLY A 1 101 ? 6.704 1.534 -16.138 1.00 76.81 101 GLY A O 1
ATOM 696 N N . CYS A 1 102 ? 7.655 2.705 -14.467 1.00 82.06 102 CYS A N 1
ATOM 697 C CA . CYS A 1 102 ? 8.029 1.532 -13.685 1.00 82.06 102 CYS A CA 1
ATOM 698 C C . CYS A 1 102 ? 7.224 1.458 -12.384 1.00 82.06 102 CYS A C 1
ATOM 700 O O . CYS A 1 102 ? 6.994 2.469 -11.716 1.00 82.06 102 CYS A O 1
ATOM 702 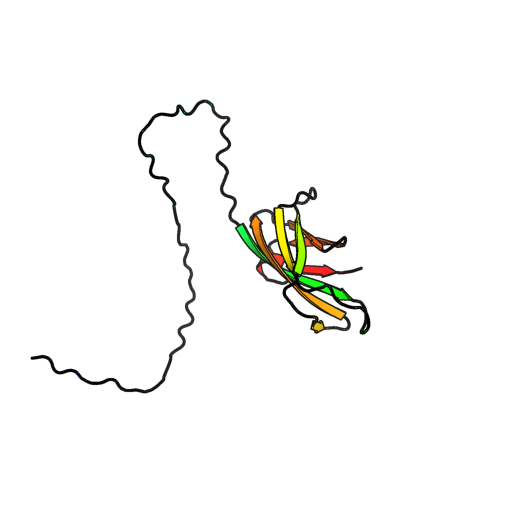N N . ARG A 1 103 ? 6.790 0.249 -12.027 1.00 87.81 103 ARG A N 1
ATOM 703 C CA . ARG A 1 103 ? 6.015 -0.049 -10.822 1.00 87.81 103 ARG A CA 1
ATOM 704 C C . ARG A 1 103 ? 6.695 -1.141 -10.004 1.00 87.81 103 ARG A C 1
ATOM 706 O O . ARG A 1 103 ? 7.306 -2.044 -10.572 1.00 87.81 103 ARG A O 1
ATOM 713 N N . GLN A 1 104 ? 6.564 -1.065 -8.684 1.00 90.56 104 GLN A N 1
ATOM 714 C CA . GLN A 1 104 ? 7.024 -2.096 -7.752 1.00 90.56 104 GLN A CA 1
ATOM 715 C C . GLN A 1 104 ? 5.926 -2.466 -6.769 1.00 90.56 104 GLN A C 1
ATOM 717 O O . GLN A 1 104 ? 5.210 -1.597 -6.275 1.00 90.56 104 GLN A O 1
ATOM 722 N N . GLU A 1 105 ? 5.799 -3.758 -6.499 1.00 93.31 105 GLU A N 1
ATOM 723 C CA . GLU A 1 105 ? 4.790 -4.285 -5.587 1.00 93.31 105 GLU A CA 1
ATOM 724 C C . GLU A 1 105 ? 5.195 -4.060 -4.128 1.00 93.31 105 GLU A C 1
ATOM 726 O O . GLU A 1 105 ? 6.349 -4.294 -3.744 1.00 93.31 105 GLU A O 1
ATOM 731 N N . PHE A 1 106 ? 4.225 -3.667 -3.306 1.00 94.44 106 PHE A N 1
ATOM 732 C CA . PHE A 1 106 ? 4.343 -3.655 -1.854 1.00 94.44 106 PHE A CA 1
ATOM 733 C C . PHE A 1 106 ? 3.278 -4.530 -1.203 1.00 94.44 106 PHE A C 1
ATOM 735 O O . PHE A 1 106 ? 2.176 -4.688 -1.729 1.00 94.44 106 PHE A O 1
ATOM 742 N N . ILE A 1 107 ? 3.604 -5.039 -0.016 1.00 92.62 107 ILE A N 1
ATOM 743 C CA . ILE A 1 107 ? 2.679 -5.781 0.844 1.00 92.62 107 ILE A CA 1
ATOM 744 C C . ILE A 1 107 ? 2.810 -5.252 2.273 1.00 92.62 107 ILE A C 1
ATOM 746 O O . ILE A 1 107 ? 3.922 -5.005 2.753 1.00 92.62 107 ILE A O 1
ATOM 750 N N . VAL A 1 108 ? 1.669 -5.076 2.942 1.00 94.00 108 VAL A N 1
ATOM 751 C CA . VAL A 1 108 ? 1.555 -4.662 4.344 1.00 94.00 108 VAL A CA 1
ATOM 752 C C . VAL A 1 108 ? 0.553 -5.566 5.059 1.00 94.00 108 VAL A C 1
ATOM 754 O O . VAL A 1 108 ? -0.605 -5.670 4.654 1.00 94.00 108 VAL A O 1
ATOM 757 N N . ASP A 1 109 ? 0.992 -6.184 6.150 1.00 92.25 109 ASP A N 1
ATOM 758 C CA . ASP A 1 109 ? 0.154 -7.009 7.017 1.00 92.25 109 ASP A CA 1
ATOM 759 C C . ASP A 1 109 ? -0.378 -6.207 8.210 1.00 92.25 109 ASP A C 1
ATOM 761 O O . ASP A 1 109 ? 0.179 -5.181 8.595 1.00 92.25 109 ASP A O 1
ATOM 765 N N . GLY A 1 110 ? -1.456 -6.693 8.827 1.00 89.88 110 GLY A N 1
ATOM 766 C CA . GLY A 1 110 ? -1.952 -6.134 10.087 1.00 89.88 110 GLY A CA 1
ATOM 767 C C . GLY A 1 110 ? -2.709 -4.809 9.956 1.00 89.88 110 GLY A C 1
ATOM 768 O O . GLY A 1 110 ? -2.893 -4.121 10.957 1.00 89.88 110 GLY A O 1
ATOM 769 N N . ILE A 1 111 ? -3.185 -4.447 8.761 1.00 90.38 111 ILE A N 1
ATOM 770 C CA . ILE A 1 111 ? -3.929 -3.200 8.550 1.00 90.38 111 ILE A CA 1
ATOM 771 C C . ILE A 1 111 ? -5.285 -3.294 9.267 1.00 90.38 111 ILE A C 1
ATOM 773 O O . ILE A 1 111 ? -6.047 -4.218 8.973 1.00 90.38 111 ILE A O 1
ATOM 777 N N . PRO A 1 112 ? -5.643 -2.362 10.171 1.00 89.06 112 PRO A N 1
ATOM 778 C CA . PRO A 1 112 ? -6.946 -2.378 10.835 1.00 89.06 112 PRO A CA 1
ATOM 779 C C . PRO A 1 112 ? -8.063 -2.081 9.830 1.00 89.06 112 PRO A C 1
ATOM 781 O O . PRO A 1 112 ? -8.063 -1.001 9.241 1.00 89.06 112 PRO A O 1
ATOM 784 N N . GLY A 1 113 ? -9.004 -3.006 9.633 1.00 86.81 113 GLY A N 1
ATOM 785 C CA . GLY A 1 113 ? -10.127 -2.873 8.698 1.00 86.81 113 GLY A CA 1
ATOM 786 C C . GLY A 1 113 ? -11.252 -1.957 9.181 1.00 86.81 113 GLY A C 1
ATOM 787 O O . GLY A 1 113 ? -11.282 -1.531 10.336 1.00 86.81 113 GLY A O 1
ATOM 788 N N . GLY A 1 114 ? -12.197 -1.670 8.283 1.00 80.38 114 GLY A N 1
ATOM 789 C CA . GLY A 1 114 ? -13.417 -0.921 8.596 1.00 80.38 114 GLY A CA 1
ATOM 790 C C . GLY A 1 114 ? -13.238 0.597 8.642 1.00 80.38 114 GLY A C 1
ATOM 791 O O . GLY A 1 114 ? -14.092 1.287 9.194 1.00 80.38 114 GLY A O 1
ATOM 792 N N . ARG A 1 115 ? -12.142 1.129 8.082 1.00 78.88 115 ARG A N 1
ATOM 793 C CA . ARG A 1 115 ? -11.869 2.581 8.053 1.00 78.88 115 ARG A CA 1
ATOM 794 C C . ARG A 1 115 ? -12.203 3.216 6.705 1.00 78.88 115 ARG A C 1
ATOM 796 O O . ARG A 1 115 ? -12.344 4.432 6.627 1.00 78.88 115 ARG A O 1
ATOM 803 N N . GLY A 1 116 ? -12.322 2.413 5.643 1.00 80.56 116 GLY A N 1
ATOM 804 C CA . GLY A 1 116 ? -12.673 2.863 4.293 1.00 80.56 116 GLY A CA 1
ATOM 805 C C . GLY A 1 116 ? -11.535 3.558 3.537 1.00 80.56 116 GLY A C 1
ATOM 806 O O . GLY A 1 116 ? -11.315 3.247 2.365 1.00 80.56 116 GLY A O 1
ATOM 807 N N . VAL A 1 117 ? -10.788 4.451 4.193 1.00 85.94 117 VAL A N 1
ATOM 808 C CA . VAL A 1 117 ? -9.693 5.237 3.603 1.00 85.94 117 VAL A CA 1
ATOM 809 C C . VAL 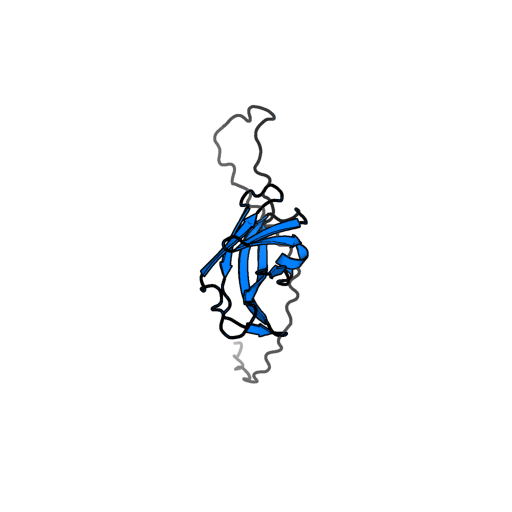A 1 117 ? -8.460 5.226 4.509 1.00 85.94 117 VAL A C 1
ATOM 811 O O . VAL A 1 117 ? -8.573 5.307 5.732 1.00 85.94 117 VAL A O 1
ATOM 814 N N . TYR A 1 118 ? -7.283 5.161 3.887 1.00 91.56 118 TYR A N 1
ATOM 815 C CA . TYR A 1 118 ? -5.973 5.199 4.533 1.00 91.56 118 TYR A CA 1
ATOM 816 C C . TYR A 1 118 ? -5.037 6.152 3.791 1.00 91.56 118 TYR A C 1
ATOM 818 O O . TYR A 1 118 ? -5.261 6.485 2.626 1.00 91.56 118 TYR A O 1
ATOM 826 N N . LEU A 1 119 ? -3.950 6.544 4.451 1.00 93.00 119 LEU A N 1
ATOM 827 C CA . LEU A 1 119 ? -2.810 7.173 3.793 1.00 93.00 119 LEU A CA 1
ATOM 828 C C . LEU A 1 119 ? -1.702 6.127 3.663 1.00 93.00 119 LEU A C 1
ATOM 830 O O . LEU A 1 119 ? -1.260 5.575 4.665 1.00 93.00 119 LEU A O 1
ATOM 834 N N . ALA A 1 120 ? -1.256 5.840 2.446 1.00 94.25 120 ALA A N 1
ATOM 835 C CA . ALA A 1 120 ? -0.097 4.993 2.210 1.00 94.25 120 ALA A CA 1
ATOM 836 C C . ALA A 1 120 ? 1.134 5.870 1.976 1.00 94.25 120 ALA A C 1
ATOM 838 O O . ALA A 1 120 ? 1.086 6.805 1.175 1.00 94.25 120 ALA A O 1
ATOM 839 N N . GLU A 1 121 ? 2.221 5.580 2.682 1.00 93.94 121 GLU A N 1
ATOM 840 C CA . GLU A 1 121 ? 3.461 6.344 2.636 1.00 93.94 121 GLU A CA 1
ATOM 841 C C . GLU A 1 121 ? 4.656 5.451 2.317 1.00 93.94 121 GLU A C 1
ATOM 843 O O . GLU A 1 121 ? 4.831 4.383 2.904 1.00 93.94 121 GLU A O 1
ATOM 848 N N . VAL A 1 122 ? 5.499 5.918 1.400 1.00 92.12 122 VAL A N 1
ATOM 849 C CA . VAL A 1 122 ? 6.776 5.291 1.055 1.00 92.12 122 VAL A CA 1
ATOM 850 C C . VAL A 1 122 ? 7.829 6.381 0.987 1.00 92.12 122 VAL A C 1
ATOM 852 O O . VAL A 1 122 ? 7.676 7.341 0.231 1.00 92.12 122 VAL A O 1
ATOM 855 N N . GLU A 1 123 ? 8.881 6.243 1.794 1.00 88.44 123 GLU A N 1
ATOM 856 C CA . GLU A 1 123 ? 9.884 7.287 2.047 1.00 88.44 123 GLU A CA 1
ATOM 857 C C . GLU A 1 123 ? 9.251 8.614 2.501 1.00 88.44 123 GLU A C 1
ATOM 859 O O . GLU A 1 123 ? 9.050 8.831 3.691 1.00 88.44 123 GLU A O 1
ATOM 864 N N . ARG A 1 124 ? 8.933 9.498 1.552 1.00 85.44 124 ARG A N 1
ATOM 865 C CA . ARG A 1 124 ? 8.317 10.817 1.767 1.00 85.44 124 ARG A CA 1
ATOM 866 C C . ARG A 1 124 ? 7.059 11.047 0.929 1.00 85.44 124 ARG A C 1
ATOM 868 O O . ARG A 1 124 ? 6.459 12.115 1.018 1.00 85.44 124 ARG A O 1
ATOM 875 N N . TRP A 1 125 ? 6.689 10.096 0.071 1.00 87.94 125 TRP A N 1
ATOM 876 C CA . TRP A 1 125 ? 5.516 10.216 -0.790 1.00 87.94 125 TRP A CA 1
ATOM 877 C C . TRP A 1 125 ? 4.320 9.599 -0.103 1.00 87.94 125 TRP A C 1
ATOM 879 O O . TRP A 1 125 ? 4.387 8.457 0.347 1.00 87.94 125 TRP A O 1
ATOM 889 N N . ARG A 1 126 ? 3.221 10.348 -0.067 1.00 90.75 126 ARG A N 1
ATOM 890 C CA . ARG A 1 126 ? 2.003 9.952 0.622 1.00 90.75 126 ARG A CA 1
ATOM 891 C C . ARG A 1 126 ? 0.811 10.055 -0.314 1.00 90.75 126 ARG A C 1
ATOM 893 O O . ARG A 1 126 ? 0.642 11.071 -0.980 1.00 90.75 126 ARG A O 1
ATOM 900 N N . HIS A 1 127 ? -0.008 9.010 -0.337 1.00 92.38 127 HIS A N 1
ATOM 901 C CA . HIS A 1 127 ? -1.193 8.916 -1.187 1.00 92.38 127 HIS A CA 1
ATOM 902 C C . HIS A 1 127 ? -2.395 8.425 -0.402 1.00 92.38 127 HIS A C 1
ATOM 904 O O . HIS A 1 127 ? -2.285 7.533 0.438 1.00 92.38 127 HIS A O 1
ATOM 910 N N . THR A 1 128 ? -3.557 8.991 -0.704 1.00 93.25 128 THR A N 1
ATOM 911 C CA . THR A 1 128 ? -4.828 8.502 -0.177 1.00 93.25 128 THR A CA 1
ATOM 912 C C . THR A 1 128 ? -5.233 7.248 -0.940 1.00 93.25 128 THR A C 1
ATOM 914 O O . THR A 1 128 ? -5.387 7.283 -2.158 1.00 93.25 128 THR A O 1
ATOM 917 N N . VAL A 1 129 ? -5.429 6.144 -0.223 1.00 92.31 129 VAL A N 1
ATOM 918 C CA . VAL A 1 129 ? -5.813 4.848 -0.793 1.00 92.31 129 VAL A CA 1
ATOM 919 C C . VAL A 1 129 ? -7.069 4.323 -0.107 1.00 92.31 129 VAL A C 1
ATOM 921 O O . VAL A 1 129 ? -7.278 4.528 1.090 1.00 92.31 129 VAL A O 1
ATOM 924 N N . SER A 1 130 ? -7.931 3.645 -0.861 1.00 91.44 130 SER A N 1
ATOM 925 C CA . SER A 1 130 ? -9.127 3.024 -0.293 1.00 91.44 130 SER A CA 1
ATOM 926 C C . SER A 1 130 ? -8.820 1.641 0.281 1.00 91.44 130 SER A C 1
ATOM 928 O O . SER A 1 130 ? -7.925 0.933 -0.187 1.00 91.44 130 SER A O 1
ATOM 930 N N . GLU A 1 131 ? -9.613 1.221 1.267 1.00 88.88 131 GLU A N 1
ATOM 931 C CA . GLU A 1 131 ? -9.551 -0.135 1.822 1.00 88.88 131 GLU A CA 1
ATOM 932 C C . GLU A 1 131 ? -9.736 -1.195 0.730 1.00 88.88 131 GLU A C 1
ATOM 934 O O . GLU A 1 131 ? -9.012 -2.187 0.684 1.00 88.88 131 GLU A O 1
ATOM 939 N N . ALA A 1 132 ? -10.684 -0.962 -0.182 1.00 88.19 132 ALA A N 1
ATOM 940 C CA . ALA A 1 132 ? -10.958 -1.859 -1.297 1.00 88.19 132 ALA A CA 1
ATOM 941 C C . ALA A 1 132 ? -9.748 -1.999 -2.231 1.00 88.19 132 ALA A C 1
ATOM 943 O O . ALA A 1 132 ? -9.437 -3.110 -2.653 1.00 88.19 132 ALA A O 1
ATOM 944 N N . ALA A 1 133 ? -9.038 -0.901 -2.510 1.00 87.69 133 ALA A N 1
ATOM 945 C CA . ALA A 1 133 ? -7.844 -0.939 -3.346 1.00 87.69 133 ALA A CA 1
ATOM 946 C C . ALA A 1 133 ? -6.699 -1.708 -2.672 1.00 87.69 133 ALA A C 1
ATOM 948 O O . ALA A 1 133 ? -6.030 -2.500 -3.330 1.00 87.69 133 ALA A O 1
ATOM 949 N N . LEU A 1 134 ? -6.511 -1.536 -1.360 1.00 90.00 134 LEU A N 1
ATOM 950 C CA . LEU A 1 134 ? -5.519 -2.298 -0.598 1.00 90.00 134 LEU A CA 1
ATOM 951 C C . LEU A 1 134 ? -5.854 -3.794 -0.563 1.00 90.00 134 LEU A C 1
ATOM 953 O O . LEU A 1 134 ? -4.983 -4.618 -0.814 1.00 90.00 134 LEU A O 1
ATOM 957 N N . ARG A 1 135 ? -7.116 -4.156 -0.300 1.00 91.25 135 ARG A N 1
ATOM 958 C CA . ARG A 1 135 ? -7.571 -5.559 -0.287 1.00 91.25 135 ARG A CA 1
ATOM 959 C C . ARG A 1 135 ? -7.506 -6.219 -1.664 1.00 91.25 135 ARG A C 1
ATOM 961 O O . ARG A 1 135 ? -7.316 -7.426 -1.754 1.00 91.25 135 ARG A O 1
ATOM 968 N N . GLY A 1 136 ? -7.711 -5.440 -2.724 1.00 87.06 136 GLY A N 1
ATOM 969 C CA . GLY A 1 136 ? -7.667 -5.901 -4.110 1.00 87.06 136 GLY A CA 1
ATOM 970 C C . GLY A 1 136 ? -6.271 -5.902 -4.735 1.00 87.06 136 GLY A C 1
ATOM 971 O O . GLY A 1 136 ? -6.154 -6.276 -5.898 1.00 87.06 136 GLY A O 1
ATOM 972 N N . ASN A 1 137 ? -5.230 -5.477 -4.009 1.00 88.25 137 ASN A N 1
ATOM 973 C CA . ASN A 1 137 ? -3.880 -5.251 -4.541 1.00 88.25 137 ASN A CA 1
ATOM 974 C C . ASN A 1 137 ? -3.840 -4.280 -5.738 1.00 88.25 137 ASN A C 1
ATOM 976 O O . ASN A 1 137 ? -3.046 -4.428 -6.669 1.00 88.25 137 ASN A O 1
ATOM 980 N N . THR A 1 138 ? -4.710 -3.269 -5.721 1.00 87.56 138 THR A N 1
ATOM 981 C CA . THR A 1 138 ? -4.820 -2.241 -6.767 1.00 87.56 138 THR A CA 1
ATOM 982 C C . THR A 1 138 ? -4.541 -0.831 -6.252 1.00 87.56 138 THR A C 1
ATOM 984 O O . THR A 1 138 ? -4.791 0.133 -6.971 1.00 87.56 138 THR A O 1
ATOM 987 N N . ALA A 1 139 ? -4.071 -0.674 -5.011 1.00 89.69 139 ALA A N 1
ATOM 988 C CA . ALA A 1 139 ? -3.632 0.625 -4.508 1.00 89.69 139 ALA A CA 1
ATOM 989 C C . ALA A 1 139 ? -2.425 1.122 -5.319 1.00 89.69 139 ALA A C 1
ATOM 991 O O . ALA A 1 139 ? -1.559 0.326 -5.681 1.00 89.69 139 ALA A O 1
ATOM 992 N N . GLU A 1 140 ? -2.357 2.423 -5.600 1.00 88.06 140 GLU A N 1
ATOM 993 C CA . GLU A 1 140 ? -1.247 3.014 -6.349 1.00 88.06 140 GLU A CA 1
ATOM 994 C C . GLU A 1 140 ? -0.677 4.223 -5.602 1.00 88.06 140 GLU A C 1
ATOM 996 O O . GLU A 1 140 ? -1.407 5.127 -5.202 1.00 88.06 140 GLU A O 1
ATOM 1001 N N . ILE A 1 141 ? 0.641 4.215 -5.404 1.00 87.44 141 ILE A N 1
ATOM 1002 C CA . ILE A 1 141 ? 1.413 5.290 -4.780 1.00 87.44 141 ILE A CA 1
ATOM 1003 C C . ILE A 1 141 ? 2.297 5.879 -5.874 1.00 87.44 141 ILE A C 1
ATOM 1005 O O . ILE A 1 141 ? 3.247 5.240 -6.321 1.00 87.44 141 ILE A O 1
ATOM 1009 N N . LEU A 1 142 ? 1.981 7.082 -6.342 1.00 84.00 142 LEU A N 1
ATOM 1010 C CA . LEU A 1 142 ? 2.709 7.704 -7.449 1.00 84.00 142 LEU A CA 1
ATOM 1011 C C . LEU A 1 142 ? 3.834 8.607 -6.937 1.00 84.00 142 LEU A C 1
ATOM 1013 O O . LEU A 1 142 ? 3.599 9.575 -6.214 1.00 84.00 142 LEU A O 1
ATOM 1017 N N . ARG A 1 143 ? 5.068 8.339 -7.361 1.00 75.12 143 ARG A N 1
ATOM 1018 C CA . ARG A 1 143 ? 6.181 9.278 -7.203 1.00 75.12 143 ARG A CA 1
ATOM 1019 C C . ARG A 1 143 ? 5.987 10.443 -8.183 1.00 75.12 143 ARG A C 1
ATOM 1021 O O . ARG A 1 143 ? 6.382 10.332 -9.341 1.00 75.12 143 ARG A O 1
ATOM 1028 N N . MET A 1 144 ? 5.317 11.506 -7.733 1.00 63.75 144 MET A N 1
ATOM 1029 C CA . MET A 1 144 ? 5.232 12.797 -8.436 1.00 63.75 144 MET A CA 1
ATOM 1030 C C . MET A 1 144 ? 6.420 13.690 -8.081 1.00 63.75 144 MET A C 1
ATOM 1032 O O . MET A 1 144 ? 6.893 13.609 -6.920 1.00 63.75 144 MET A O 1
#

Radius of gyration: 23.67 Å; chains: 1; bounding box: 35×75×62 Å

Secondary structure (DSSP, 8-state):
-PPPPPP--------------------------S-------TT------PPEEEEEEEEEEESSTTS--PPTT-EEEEE-TTS-EEEEEEE-SPPEEETTEEEEEEEEEEEEPS-SEEEEEETTEEEEEEHHHHHTT-EEEE--

Foldseek 3Di:
DDDDDDDDPDPPPPPDPPPDPDPDDPPPPDPPPDDDDDPPDPPDPPPPPQDWFKFKAKEQQDQDDPRDGDDWFQKKFKAAPVRHTQWIWTFHADWDDDPRTTITMIMITGHRDDRQWIWMDTPHFIDIFGPVCGRVRHTYGYPD